Protein AF-A0AAU3QAD8-F1 (afdb_monomer_lite)

Structure (mmCIF, N/CA/C/O backbone):
data_AF-A0AAU3QAD8-F1
#
_entry.id   AF-A0AAU3QAD8-F1
#
loop_
_atom_site.group_PDB
_atom_site.id
_atom_site.type_symbol
_atom_site.label_atom_id
_atom_site.label_alt_id
_atom_site.label_comp_id
_atom_site.label_asym_id
_atom_site.label_entity_id
_atom_site.label_seq_id
_atom_site.pdbx_PDB_ins_code
_atom_site.Cartn_x
_atom_site.Cartn_y
_atom_site.Cartn_z
_atom_site.occupancy
_atom_site.B_iso_or_equiv
_atom_site.auth_seq_id
_atom_site.auth_comp_id
_atom_site.auth_asym_id
_atom_site.auth_atom_id
_atom_site.pdbx_PDB_model_num
ATOM 1 N N . MET A 1 1 ? 7.368 6.534 16.321 1.00 41.12 1 MET A N 1
ATOM 2 C CA . MET A 1 1 ? 5.966 6.283 15.921 1.00 41.12 1 MET A CA 1
ATOM 3 C C . MET A 1 1 ? 5.972 5.130 14.932 1.00 41.12 1 MET A C 1
ATOM 5 O O . MET A 1 1 ? 6.385 5.329 13.798 1.00 41.12 1 MET A O 1
ATOM 9 N N . GLY A 1 2 ? 5.641 3.918 15.381 1.00 44.25 2 GLY A N 1
ATOM 10 C CA . GLY A 1 2 ? 5.598 2.742 14.511 1.00 44.25 2 GLY A CA 1
ATOM 11 C C . GLY A 1 2 ? 4.333 2.783 13.665 1.00 44.25 2 GLY A C 1
ATOM 12 O O . GLY A 1 2 ? 3.248 2.580 14.193 1.00 44.25 2 GLY A O 1
ATOM 13 N N . ARG A 1 3 ? 4.473 3.108 12.375 1.00 52.31 3 ARG A N 1
ATOM 14 C CA . ARG A 1 3 ? 3.524 2.643 11.359 1.00 52.31 3 ARG A CA 1
ATOM 15 C C . ARG A 1 3 ? 3.613 1.122 11.395 1.00 52.31 3 ARG A C 1
ATOM 17 O O . ARG A 1 3 ? 4.739 0.629 11.388 1.00 52.31 3 ARG A O 1
ATOM 24 N N . ASP A 1 4 ? 2.498 0.403 11.444 1.00 54.12 4 ASP A N 1
ATOM 25 C CA . ASP A 1 4 ? 2.508 -1.014 11.077 1.00 54.12 4 ASP A CA 1
ATOM 26 C C . ASP A 1 4 ? 2.987 -1.068 9.635 1.00 54.12 4 ASP A C 1
ATOM 28 O O . ASP A 1 4 ? 2.289 -0.691 8.695 1.00 54.12 4 ASP A O 1
ATOM 32 N N . SER A 1 5 ? 4.285 -1.296 9.514 1.00 57.19 5 SER A N 1
ATOM 33 C CA . SER A 1 5 ? 5.055 -1.001 8.330 1.00 57.19 5 SER A CA 1
ATOM 34 C C . SER A 1 5 ? 4.658 -2.024 7.294 1.00 57.19 5 SER A C 1
ATOM 36 O O . SER A 1 5 ? 4.910 -3.209 7.505 1.00 57.19 5 SER A O 1
ATOM 38 N N . ILE A 1 6 ? 4.058 -1.569 6.191 1.00 65.69 6 ILE A N 1
ATOM 39 C CA . ILE A 1 6 ? 4.109 -2.307 4.930 1.00 65.69 6 ILE A CA 1
ATOM 40 C C . ILE A 1 6 ? 5.558 -2.766 4.783 1.00 65.69 6 ILE A C 1
ATOM 42 O O . ILE A 1 6 ? 6.469 -1.938 4.677 1.00 65.69 6 ILE A O 1
ATOM 46 N N . ASP A 1 7 ? 5.766 -4.070 4.930 1.00 78.69 7 ASP A N 1
ATOM 47 C CA . ASP A 1 7 ? 7.101 -4.631 4.954 1.00 78.69 7 ASP A CA 1
ATOM 48 C C . ASP A 1 7 ? 7.659 -4.548 3.538 1.00 78.69 7 ASP A C 1
ATOM 50 O O . ASP A 1 7 ? 7.038 -5.011 2.578 1.00 78.69 7 ASP A O 1
ATOM 54 N N . ARG A 1 8 ? 8.835 -3.937 3.403 1.00 83.88 8 ARG A N 1
ATOM 55 C CA . ARG A 1 8 ? 9.522 -3.822 2.118 1.00 83.88 8 ARG A CA 1
ATOM 56 C C . ARG A 1 8 ? 9.719 -5.203 1.493 1.00 83.88 8 ARG A C 1
ATOM 58 O O . ARG A 1 8 ? 9.583 -5.337 0.280 1.00 83.88 8 ARG A O 1
ATOM 65 N N . GLN A 1 9 ? 9.988 -6.217 2.317 1.00 83.06 9 GLN A N 1
ATOM 66 C CA . GLN A 1 9 ? 10.154 -7.587 1.845 1.00 83.06 9 GLN A CA 1
ATOM 67 C C . GLN A 1 9 ? 8.865 -8.135 1.223 1.00 83.06 9 GLN A C 1
ATOM 69 O O . GLN A 1 9 ? 8.920 -8.741 0.161 1.00 83.06 9 GLN A O 1
ATOM 74 N N . ALA A 1 10 ? 7.699 -7.831 1.798 1.00 85.75 10 ALA A N 1
ATOM 75 C CA . ALA A 1 10 ? 6.415 -8.266 1.251 1.00 85.75 10 ALA A CA 1
ATOM 76 C C . ALA A 1 10 ? 6.119 -7.658 -0.133 1.00 85.75 10 ALA A C 1
ATOM 7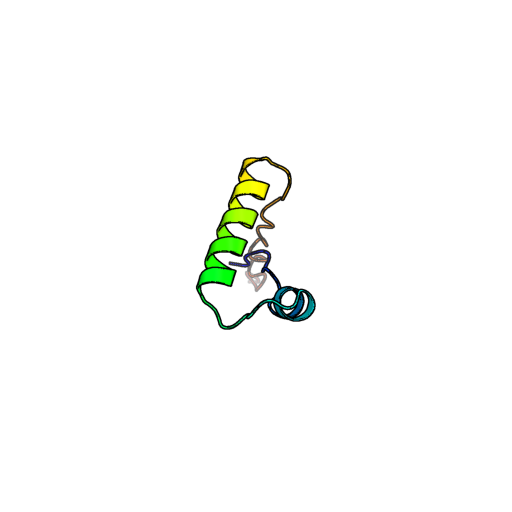8 O O . ALA A 1 10 ? 5.478 -8.300 -0.961 1.00 85.75 10 ALA A O 1
ATOM 79 N N . LEU A 1 11 ? 6.600 -6.437 -0.408 1.00 88.75 11 LEU A N 1
ATOM 80 C CA . LEU A 1 11 ? 6.489 -5.827 -1.739 1.00 88.75 11 LEU A CA 1
ATOM 81 C C . LEU A 1 11 ? 7.374 -6.549 -2.758 1.00 88.75 11 LEU A C 1
ATOM 83 O O . LEU A 1 11 ? 6.910 -6.862 -3.852 1.00 88.75 11 LEU A O 1
ATOM 87 N N . ILE A 1 12 ? 8.612 -6.862 -2.373 1.00 90.38 12 ILE A N 1
ATOM 88 C CA . ILE A 1 12 ? 9.554 -7.610 -3.216 1.00 90.38 12 ILE A CA 1
ATOM 89 C C . ILE A 1 12 ? 9.008 -9.014 -3.505 1.00 90.38 12 ILE A C 1
ATOM 91 O O . ILE A 1 12 ? 8.992 -9.440 -4.658 1.00 90.38 12 ILE A O 1
ATOM 95 N N . ASP A 1 13 ? 8.496 -9.705 -2.486 1.00 90.25 13 ASP A N 1
ATOM 96 C CA . ASP A 1 13 ? 7.912 -11.044 -2.615 1.00 90.25 13 ASP A CA 1
ATOM 97 C C . ASP A 1 13 ? 6.658 -11.044 -3.507 1.00 90.25 13 ASP A C 1
ATOM 99 O O . ASP A 1 13 ? 6.388 -12.017 -4.211 1.00 90.25 13 ASP A O 1
ATOM 103 N N . ALA A 1 14 ? 5.911 -9.934 -3.530 1.00 88.25 14 ALA A N 1
ATOM 104 C CA . ALA A 1 14 ? 4.781 -9.718 -4.433 1.00 88.25 14 ALA A CA 1
ATOM 105 C C . ALA A 1 14 ? 5.197 -9.329 -5.868 1.00 88.25 14 ALA A C 1
ATOM 107 O O . ALA A 1 14 ? 4.331 -9.128 -6.721 1.00 88.25 14 ALA A O 1
ATOM 108 N N . GLY A 1 15 ? 6.501 -9.213 -6.146 1.00 92.38 15 GLY A N 1
ATOM 109 C CA . GLY A 1 15 ? 7.034 -8.804 -7.447 1.00 92.38 15 GLY A CA 1
ATOM 110 C C . GLY A 1 15 ? 6.867 -7.312 -7.747 1.00 92.38 15 GLY A C 1
ATOM 111 O O . GLY A 1 15 ? 6.886 -6.923 -8.914 1.00 92.38 15 GLY A O 1
ATOM 112 N N . LEU A 1 16 ? 6.671 -6.482 -6.719 1.00 90.81 16 LEU A N 1
ATOM 113 C CA . LEU A 1 16 ? 6.577 -5.031 -6.851 1.00 90.81 16 LEU A CA 1
ATOM 114 C C . LEU A 1 16 ? 7.958 -4.384 -6.721 1.00 90.81 16 LEU A C 1
ATOM 116 O O . LEU A 1 16 ? 8.813 -4.845 -5.963 1.00 90.81 16 LEU A O 1
ATOM 120 N N . ASP A 1 17 ? 8.147 -3.269 -7.424 1.00 91.56 17 ASP A N 1
ATOM 121 C CA . ASP A 1 17 ? 9.340 -2.444 -7.270 1.00 91.56 17 ASP A CA 1
ATOM 122 C C . ASP A 1 17 ? 9.253 -1.635 -5.968 1.00 91.56 17 ASP A C 1
ATOM 124 O O . ASP A 1 17 ? 8.526 -0.648 -5.860 1.00 91.56 17 ASP A O 1
ATOM 128 N N . ALA A 1 18 ? 9.990 -2.074 -4.951 1.00 88.19 18 ALA A N 1
ATOM 129 C CA . ALA A 1 18 ? 10.034 -1.410 -3.656 1.00 88.19 18 ALA A CA 1
ATOM 130 C C . ALA A 1 18 ? 10.844 -0.098 -3.655 1.00 88.19 18 ALA A C 1
ATOM 132 O O . ALA A 1 18 ? 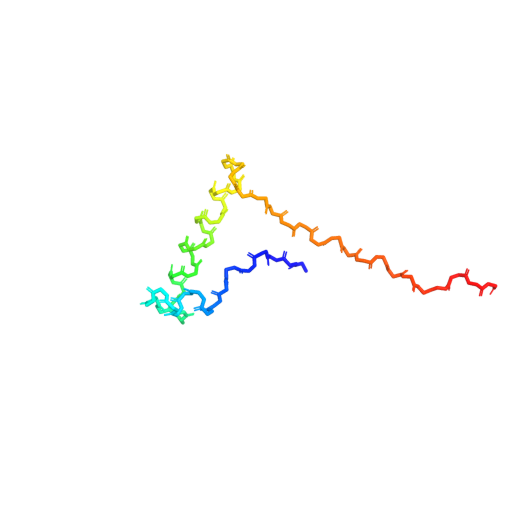10.876 0.586 -2.626 1.00 88.19 18 ALA A O 1
ATOM 133 N N . ASP A 1 19 ? 11.504 0.251 -4.760 1.00 91.56 19 ASP A N 1
ATOM 134 C CA . ASP A 1 19 ? 12.171 1.538 -4.959 1.00 91.56 19 ASP A CA 1
ATOM 135 C C . ASP A 1 19 ? 11.299 2.539 -5.735 1.00 91.56 19 ASP A C 1
ATOM 137 O O . ASP A 1 19 ? 11.590 3.738 -5.725 1.00 91.56 19 ASP A O 1
ATOM 141 N N . ASP A 1 20 ? 10.187 2.089 -6.326 1.00 92.62 20 ASP A N 1
ATOM 142 C CA . ASP A 1 20 ? 9.212 2.967 -6.969 1.00 92.62 20 ASP A CA 1
ATOM 143 C C . ASP A 1 20 ? 8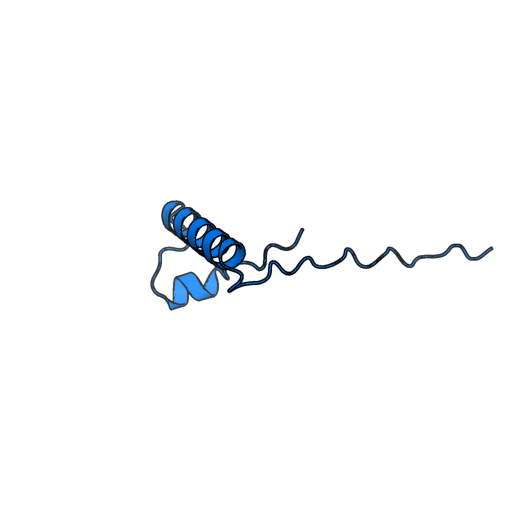.367 3.716 -5.911 1.00 92.62 20 ASP A C 1
ATOM 145 O O . ASP A 1 20 ? 7.613 3.100 -5.143 1.00 92.62 20 ASP A O 1
ATOM 149 N N . PRO A 1 21 ? 8.429 5.062 -5.851 1.00 88.94 21 PRO A N 1
ATOM 150 C CA . PRO A 1 21 ? 7.613 5.841 -4.922 1.00 88.94 21 PRO A CA 1
ATOM 151 C C . PRO A 1 21 ? 6.099 5.659 -5.133 1.00 88.94 21 PRO A C 1
ATOM 153 O O . PRO A 1 21 ? 5.340 5.769 -4.165 1.00 88.94 21 PRO A O 1
ATOM 156 N N . ALA A 1 22 ? 5.641 5.343 -6.350 1.00 93.50 22 ALA A N 1
ATOM 157 C CA . ALA A 1 22 ? 4.224 5.127 -6.646 1.00 93.50 22 ALA A CA 1
ATOM 158 C C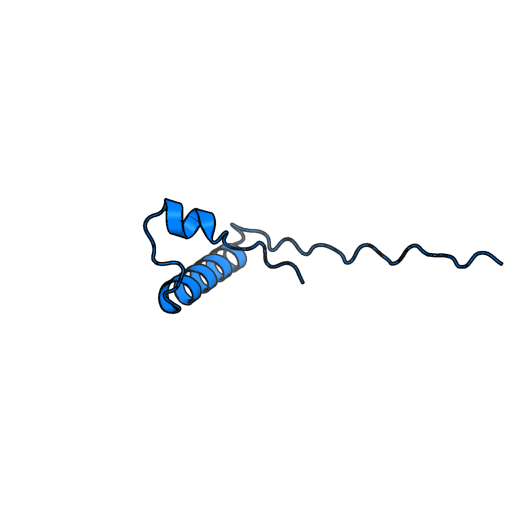 . ALA A 1 22 ? 3.674 3.851 -5.981 1.00 93.50 22 ALA A C 1
ATOM 160 O O . ALA A 1 22 ? 2.507 3.813 -5.564 1.00 93.50 22 ALA A O 1
ATOM 161 N N . VAL A 1 23 ? 4.516 2.823 -5.815 1.00 91.38 23 VAL A N 1
ATOM 162 C CA . VAL A 1 23 ? 4.163 1.601 -5.076 1.00 91.38 23 VAL A CA 1
ATOM 163 C C . VAL A 1 23 ? 3.857 1.957 -3.624 1.00 91.38 23 VAL A C 1
ATOM 165 O O . VAL A 1 23 ? 2.806 1.585 -3.102 1.00 91.38 23 VAL A O 1
ATOM 168 N N . TRP A 1 24 ? 4.706 2.758 -2.985 1.00 88.88 24 TRP A N 1
ATOM 169 C CA . TRP A 1 24 ? 4.497 3.179 -1.600 1.00 88.88 24 TRP A CA 1
ATOM 170 C C . TRP A 1 24 ? 3.278 4.078 -1.419 1.00 88.88 24 TRP A C 1
ATOM 172 O O . TRP A 1 24 ? 2.548 3.918 -0.441 1.00 88.88 24 TRP A O 1
ATOM 182 N N . GLU A 1 25 ? 3.025 5.009 -2.338 1.00 90.00 25 GLU A N 1
ATOM 183 C CA . GLU A 1 25 ? 1.825 5.849 -2.287 1.00 90.00 25 GLU A CA 1
ATOM 184 C C . GLU A 1 25 ? 0.550 4.994 -2.328 1.00 90.00 25 GLU A C 1
ATOM 186 O O . GLU A 1 25 ? -0.346 5.158 -1.495 1.00 90.00 25 GLU A O 1
ATOM 191 N N . THR A 1 26 ? 0.510 4.021 -3.239 1.00 89.88 26 THR A N 1
ATOM 192 C CA . THR A 1 26 ? -0.619 3.096 -3.377 1.00 89.88 26 THR A CA 1
ATOM 193 C C . THR A 1 26 ? -0.817 2.270 -2.110 1.00 89.88 26 THR A C 1
ATOM 195 O O . THR A 1 26 ? -1.932 2.187 -1.595 1.00 89.88 26 THR A O 1
ATOM 198 N N . GLN A 1 27 ? 0.259 1.706 -1.561 1.00 88.81 27 GLN A N 1
ATOM 199 C CA . GLN A 1 27 ? 0.195 0.887 -0.351 1.00 88.81 27 GLN A CA 1
ATOM 200 C C . GLN A 1 27 ? -0.255 1.702 0.867 1.00 88.81 27 GLN A C 1
ATOM 202 O O . GLN A 1 27 ? -1.107 1.252 1.632 1.00 88.81 27 GLN A O 1
ATOM 207 N N . ASN A 1 28 ? 0.234 2.937 1.010 1.00 86.12 28 ASN A N 1
ATOM 208 C CA . ASN A 1 28 ? -0.218 3.845 2.065 1.00 86.12 28 ASN A CA 1
ATOM 209 C C . ASN A 1 28 ? -1.712 4.158 1.931 1.00 86.12 28 ASN A C 1
ATOM 211 O O . ASN A 1 28 ? -2.445 4.096 2.916 1.00 86.12 28 ASN A O 1
ATOM 215 N N . ARG A 1 29 ? -2.184 4.432 0.710 1.00 88.88 29 ARG A N 1
ATOM 216 C CA . ARG A 1 29 ? -3.599 4.712 0.455 1.00 88.88 29 ARG A CA 1
ATOM 217 C C . ARG A 1 29 ? -4.488 3.510 0.766 1.00 88.88 29 ARG A C 1
ATOM 219 O O . ARG A 1 29 ? -5.546 3.679 1.368 1.00 88.88 29 ARG A O 1
ATOM 226 N N . VAL A 1 30 ? -4.065 2.304 0.387 1.00 87.44 30 VAL A N 1
ATOM 227 C CA . VAL A 1 30 ? -4.774 1.062 0.732 1.00 87.44 30 VAL A CA 1
ATOM 228 C C . VAL A 1 30 ? -4.797 0.867 2.247 1.00 87.44 30 VAL A C 1
ATOM 230 O O . VAL A 1 30 ? -5.862 0.619 2.806 1.00 87.44 30 VAL A O 1
ATOM 233 N N . SER A 1 31 ? -3.662 1.047 2.928 1.00 84.81 31 SER A N 1
ATOM 234 C CA . SER A 1 31 ? -3.583 0.937 4.387 1.00 84.81 31 SER A CA 1
ATOM 235 C C . SER A 1 31 ? -4.524 1.915 5.092 1.00 84.81 31 SER A C 1
ATOM 237 O O . SER A 1 31 ? -5.201 1.524 6.042 1.00 84.81 31 SER A O 1
ATOM 239 N N . ASP A 1 32 ? -4.596 3.166 4.639 1.00 86.50 32 ASP A N 1
ATOM 240 C CA . ASP A 1 32 ? -5.498 4.162 5.218 1.00 86.50 32 ASP A CA 1
ATOM 241 C C . ASP A 1 32 ? -6.969 3.789 4.986 1.00 86.50 32 ASP A C 1
ATOM 243 O O . ASP A 1 32 ? -7.771 3.870 5.916 1.00 86.50 32 ASP A O 1
ATOM 247 N N . LEU A 1 33 ? -7.327 3.294 3.795 1.00 89.06 33 LEU A N 1
ATOM 248 C CA . LEU A 1 33 ? -8.684 2.811 3.519 1.00 89.06 33 LEU A CA 1
ATOM 249 C C . LEU A 1 33 ? -9.071 1.630 4.413 1.00 89.06 33 LEU A C 1
ATOM 251 O O . LEU A 1 33 ? -10.179 1.611 4.948 1.00 89.06 33 LEU A O 1
ATOM 255 N N . LEU A 1 34 ? -8.169 0.667 4.616 1.00 85.94 34 LEU A N 1
ATOM 256 C CA . LEU A 1 34 ? -8.419 -0.478 5.495 1.00 85.94 34 LEU A CA 1
ATOM 257 C C . LEU A 1 34 ? -8.649 -0.041 6.945 1.00 85.94 34 LEU A C 1
ATOM 259 O O . LEU A 1 34 ? -9.506 -0.613 7.621 1.00 85.94 34 LEU A O 1
ATOM 263 N N . VAL A 1 35 ? -7.941 0.991 7.411 1.00 86.38 35 VAL A N 1
ATOM 264 C CA . VAL A 1 35 ? -8.182 1.585 8.734 1.00 86.38 35 VAL A CA 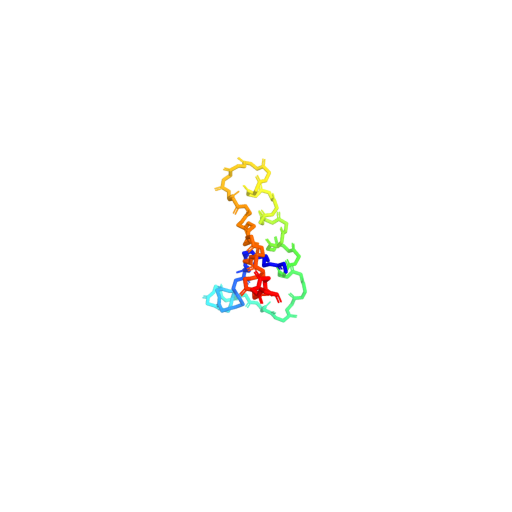1
ATOM 265 C C . VAL A 1 35 ? -9.518 2.325 8.774 1.00 86.38 35 VAL A C 1
ATOM 267 O O . VAL A 1 35 ? -10.301 2.110 9.696 1.00 86.38 35 VAL A O 1
ATOM 270 N N . CYS A 1 36 ? -9.822 3.162 7.778 1.00 89.19 36 CYS A N 1
ATOM 271 C CA . CYS A 1 36 ? -11.086 3.902 7.712 1.00 89.19 36 CYS A CA 1
ATOM 272 C C . CYS A 1 36 ? -12.312 2.981 7.680 1.00 89.19 36 CYS A C 1
ATOM 274 O O . CYS A 1 36 ? -13.345 3.317 8.253 1.00 89.19 36 CYS A O 1
AT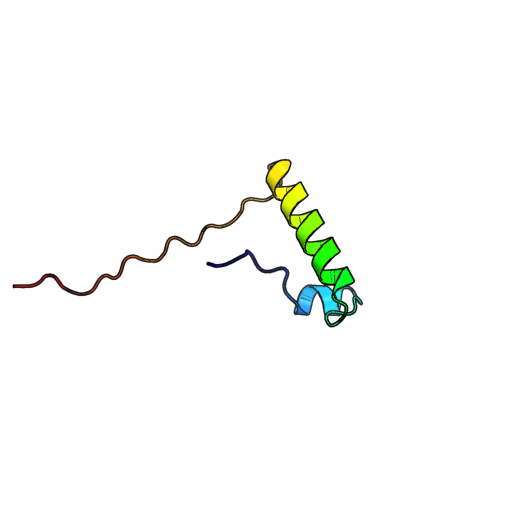OM 276 N N . LEU A 1 37 ? -12.196 1.820 7.036 1.00 90.75 37 LEU A N 1
ATOM 277 C CA . LEU A 1 37 ? -13.248 0.805 6.984 1.00 90.75 37 LEU A CA 1
ATOM 278 C C . LEU A 1 37 ? -13.303 -0.078 8.243 1.00 90.75 37 LEU A C 1
ATOM 280 O O . LEU A 1 37 ? -14.171 -0.941 8.338 1.00 90.75 37 LEU A O 1
ATOM 284 N N . GLY A 1 38 ? -12.390 0.113 9.201 1.00 87.50 38 GLY A N 1
ATOM 285 C CA . GLY A 1 38 ? -12.312 -0.680 10.429 1.00 87.50 38 GLY A CA 1
ATOM 286 C C . GLY A 1 38 ? -11.829 -2.120 10.221 1.00 87.50 38 GLY A C 1
ATOM 287 O O . GLY A 1 38 ? -11.990 -2.946 11.114 1.00 87.50 38 GLY A O 1
ATOM 288 N N . ILE A 1 39 ? -11.250 -2.426 9.055 1.00 85.56 39 ILE A N 1
ATOM 289 C CA . ILE A 1 39 ? -10.720 -3.753 8.702 1.00 85.56 39 ILE A CA 1
ATOM 290 C C . ILE A 1 39 ? -9.340 -3.954 9.334 1.00 85.56 39 ILE A C 1
ATOM 292 O O . ILE A 1 39 ? -9.036 -5.030 9.842 1.00 85.56 39 ILE A O 1
ATOM 296 N N . ALA A 1 40 ? -8.512 -2.908 9.316 1.00 81.25 40 ALA A N 1
ATOM 297 C CA . ALA A 1 40 ? -7.204 -2.891 9.956 1.00 81.25 40 ALA A CA 1
ATOM 298 C C . ALA A 1 40 ? -7.210 -1.948 11.163 1.00 81.25 40 ALA A C 1
ATOM 300 O O . ALA A 1 40 ? -7.822 -0.881 11.142 1.00 81.25 40 ALA A O 1
ATOM 301 N N . GLN A 1 41 ? -6.488 -2.323 12.216 1.00 74.12 41 GLN A N 1
ATOM 302 C CA . GLN A 1 41 ? -6.231 -1.443 13.350 1.00 74.12 41 GLN A CA 1
ATOM 303 C C . GLN A 1 41 ? -4.841 -0.842 13.201 1.00 74.12 41 GLN A C 1
ATOM 305 O O . GLN A 1 41 ? -3.877 -1.561 12.955 1.00 74.12 41 GLN A O 1
ATOM 310 N N . ARG A 1 42 ? -4.731 0.477 13.375 1.00 67.19 42 ARG A N 1
ATOM 311 C CA . ARG A 1 42 ? -3.427 1.128 13.500 1.00 67.19 42 ARG A CA 1
ATOM 312 C C . ARG A 1 42 ? -2.882 0.791 14.886 1.00 67.19 42 ARG A C 1
ATOM 314 O O . ARG A 1 42 ? -3.378 1.309 15.886 1.00 67.19 42 ARG A O 1
ATOM 321 N N . SER A 1 43 ? -1.888 -0.081 14.951 1.00 59.94 43 SER A N 1
ATOM 322 C CA . SER A 1 43 ? -1.199 -0.466 16.172 1.00 59.94 43 SER A CA 1
ATOM 323 C C . SER A 1 43 ? -0.382 0.723 16.661 1.00 59.94 43 SER A C 1
ATOM 325 O O . SER A 1 43 ? 0.756 0.982 16.269 1.00 59.94 43 SER A O 1
ATOM 327 N N . THR A 1 44 ? -0.982 1.522 17.536 1.00 56.56 44 THR A N 1
ATOM 328 C CA . THR A 1 44 ? -0.228 2.507 18.296 1.00 56.56 44 THR A CA 1
ATOM 329 C C . THR A 1 44 ? 0.605 1.733 19.309 1.00 56.56 44 THR A C 1
ATOM 331 O O . THR A 1 44 ? 0.111 1.417 20.393 1.00 56.56 44 THR A O 1
ATOM 334 N N . ARG A 1 45 ? 1.869 1.416 18.996 1.00 47.00 45 ARG A N 1
ATOM 335 C CA . ARG A 1 45 ? 2.823 1.098 20.068 1.00 47.00 45 ARG A CA 1
ATOM 336 C C . ARG A 1 45 ? 2.766 2.265 21.054 1.00 47.00 45 ARG A C 1
ATOM 338 O O . ARG A 1 45 ? 3.169 3.379 20.708 1.00 47.00 45 ARG A O 1
ATOM 345 N N . ARG A 1 46 ? 2.216 2.025 22.250 1.00 44.09 46 ARG A N 1
ATOM 346 C CA . ARG A 1 46 ? 2.401 2.924 23.393 1.00 44.09 46 ARG A CA 1
ATOM 347 C C . ARG A 1 46 ? 3.909 3.164 23.495 1.00 44.09 46 ARG A C 1
ATOM 349 O O . ARG A 1 46 ? 4.642 2.176 23.443 1.00 44.09 46 ARG A O 1
ATOM 356 N N . PRO A 1 47 ? 4.394 4.412 23.616 1.00 49.78 47 PRO A N 1
ATOM 357 C CA . PRO A 1 47 ? 5.736 4.601 24.129 1.00 49.78 47 PRO A CA 1
ATOM 358 C C . PRO A 1 47 ? 5.725 3.949 25.507 1.00 49.78 47 PRO A C 1
ATOM 360 O O . PRO A 1 47 ? 4.971 4.347 26.396 1.00 49.78 47 PRO A O 1
ATOM 363 N N . GLU A 1 48 ? 6.451 2.849 25.615 1.00 53.00 48 GLU A N 1
ATOM 364 C CA . GLU A 1 48 ? 6.735 2.182 26.868 1.00 53.00 48 GLU A CA 1
ATOM 365 C C . GLU A 1 48 ? 7.317 3.277 27.753 1.00 53.00 48 GLU A C 1
ATOM 367 O O . GLU A 1 48 ? 8.296 3.935 27.393 1.00 53.00 48 GLU A O 1
ATOM 372 N N . ALA A 1 49 ? 6.561 3.602 28.804 1.00 51.88 49 ALA A N 1
ATOM 373 C CA . ALA A 1 49 ? 6.913 4.640 29.741 1.00 51.88 49 ALA A CA 1
ATOM 374 C C . ALA A 1 49 ? 8.366 4.415 30.145 1.00 51.88 49 ALA A C 1
ATOM 376 O O . ALA A 1 49 ? 8.746 3.291 30.471 1.00 51.88 49 ALA A O 1
ATOM 377 N N . VAL A 1 50 ? 9.150 5.487 30.090 1.00 57.72 50 VAL A N 1
ATOM 378 C CA . VAL A 1 50 ? 10.460 5.579 30.720 1.00 57.72 50 VAL A CA 1
ATOM 379 C C . VAL A 1 50 ? 10.269 5.183 32.185 1.00 57.72 50 VAL A C 1
ATOM 381 O O . VAL A 1 50 ? 9.861 5.991 33.015 1.00 57.72 50 VAL A O 1
ATOM 384 N N . VAL A 1 51 ? 10.465 3.902 32.486 1.00 61.03 51 VAL A N 1
ATOM 385 C CA . VAL A 1 51 ? 10.647 3.399 33.840 1.00 61.03 51 VAL A CA 1
ATOM 386 C C . VAL A 1 51 ? 12.135 3.531 34.094 1.00 61.03 51 VAL A C 1
ATOM 388 O O . VAL A 1 51 ? 12.891 2.592 33.884 1.00 61.03 51 VAL A O 1
ATOM 391 N N . GLU A 1 52 ? 12.557 4.720 34.513 1.00 50.25 52 GLU A N 1
ATOM 392 C CA . GLU A 1 52 ? 13.798 4.844 35.267 1.00 50.25 52 GLU A CA 1
ATOM 393 C C . GLU A 1 52 ? 13.666 5.950 36.324 1.00 50.25 52 GLU A C 1
ATOM 395 O O . GLU A 1 52 ? 13.741 7.146 36.061 1.00 50.25 52 GLU A O 1
ATOM 400 N N . THR A 1 53 ? 13.375 5.456 37.532 1.00 50.53 53 THR A N 1
ATOM 401 C CA . THR A 1 53 ? 13.843 5.930 38.841 1.00 50.53 53 THR A CA 1
ATOM 402 C C . THR A 1 53 ? 13.493 7.352 39.279 1.00 50.53 53 THR A C 1
ATOM 404 O O . THR A 1 53 ? 14.308 8.265 39.221 1.00 50.53 53 THR A O 1
ATOM 407 N N . MET A 1 54 ? 12.326 7.479 39.914 1.00 51.88 54 MET A N 1
ATOM 408 C CA . MET A 1 54 ? 12.211 8.288 41.128 1.00 51.88 54 MET A CA 1
ATOM 409 C C . MET A 1 54 ? 12.355 7.328 42.319 1.00 51.88 54 MET A C 1
ATOM 411 O O . MET A 1 54 ? 11.368 6.831 42.859 1.00 51.88 54 MET A O 1
ATOM 415 N N . LEU A 1 55 ? 13.602 6.983 42.637 1.00 60.28 55 LEU A N 1
ATOM 416 C CA . LEU A 1 55 ? 13.984 6.374 43.906 1.00 60.28 55 LEU A CA 1
ATOM 417 C C . LEU A 1 55 ? 14.926 7.365 44.593 1.00 60.28 55 LEU A C 1
ATOM 419 O O . LEU A 1 55 ? 16.046 7.549 44.129 1.00 60.28 55 LEU A O 1
ATOM 423 N N . GLU A 1 56 ? 14.381 7.951 45.663 1.00 49.78 56 GLU A N 1
ATOM 424 C CA . GLU A 1 56 ? 15.007 8.750 46.734 1.00 49.78 56 GLU A CA 1
ATOM 425 C C . GLU A 1 56 ? 15.492 10.174 46.413 1.00 49.78 56 GLU A C 1
ATOM 427 O O . GLU A 1 56 ? 16.436 10.372 45.620 1.00 49.78 56 GLU A O 1
#

pLDDT: mean 74.94, std 17.32, range [41.12, 93.5]

Foldseek 3Di:
DDFVDPDLVVCVVVVHDSPDVVVVVVVVVVVVVCVVVVNDDGPPPDPPPPPDDPDD

Radius of gyration: 16.74 Å; chains: 1; bounding box: 28×20×54 Å

Sequence (56 aa):
MGRDSIDRQALIDAGLDADDPAVWETQNRVSDLLVCLGIAQRSTRRPEAVVETMLE

Secondary structure (DSSP, 8-state):
-------HHHHHHTT--TT-HHHHHHHHHHHHHHHHTTSS----------------